Protein AF-A0A957JT35-F1 (afdb_monomer)

Radius of gyration: 17.23 Å; Cα contacts (8 Å, |Δi|>4): 30; chains: 1; bounding box: 43×27×34 Å

Solvent-accessible surface area (backbone atoms only — not comparable to full-atom values): 5091 Å² total; per-residue (Å²): 122,66,66,61,55,53,51,50,50,54,55,63,48,39,72,81,37,46,67,58,53,50,51,49,52,53,49,51,54,54,50,50,53,52,41,54,68,64,79,49,61,57,67,52,30,49,49,46,51,50,52,53,50,52,52,52,50,21,57,74,70,61,58,79,49,70,55,73,72,57,41,53,55,52,52,52,52,50,55,46,66,75,68,56,92,77,85,125

pLDDT: mean 85.49, std 14.94, range [49.56, 97.81]

Mean predicted aligned error: 8.05 Å

Structure (mmCIF, N/CA/C/O backbone):
data_AF-A0A957JT35-F1
#
_entry.id   AF-A0A957JT35-F1
#
loop_
_atom_site.group_PDB
_atom_site.id
_atom_site.type_symbol
_atom_site.label_atom_id
_atom_site.label_alt_id
_atom_site.label_comp_id
_atom_site.label_asym_id
_atom_site.label_entity_id
_atom_site.label_seq_id
_atom_site.pdbx_PDB_ins_code
_atom_site.Cartn_x
_atom_site.Cartn_y
_atom_site.Cartn_z
_atom_site.occupancy
_atom_site.B_iso_or_equiv
_atom_site.auth_seq_id
_atom_site.auth_comp_id
_atom_site.auth_asym_id
_atom_site.auth_atom_id
_atom_site.pdbx_PDB_model_num
ATOM 1 N N . PRO A 1 1 ? 29.423 -9.665 -16.756 1.00 55.72 1 PRO A N 1
ATOM 2 C CA . PRO A 1 1 ? 29.873 -8.603 -17.692 1.00 55.72 1 PRO A CA 1
ATOM 3 C C . PRO A 1 1 ? 28.746 -7.625 -18.056 1.00 55.72 1 PRO A C 1
ATOM 5 O O . PRO A 1 1 ? 28.974 -6.428 -17.962 1.00 55.72 1 PRO A O 1
ATOM 8 N N . ASP A 1 2 ? 27.527 -8.112 -18.329 1.00 57.62 2 ASP A N 1
ATOM 9 C CA . ASP A 1 2 ? 26.373 -7.247 -18.659 1.00 57.62 2 ASP A CA 1
ATOM 10 C C . ASP A 1 2 ? 25.642 -6.660 -17.442 1.00 57.62 2 ASP A C 1
ATOM 12 O O . ASP A 1 2 ? 25.254 -5.496 -17.454 1.00 57.62 2 ASP A O 1
ATOM 16 N N . CYS A 1 3 ? 25.518 -7.404 -16.335 1.00 52.06 3 CYS A N 1
ATOM 17 C CA . CYS A 1 3 ? 24.853 -6.873 -15.137 1.00 52.06 3 CYS A CA 1
ATOM 18 C C . CYS A 1 3 ? 25.600 -5.674 -14.536 1.00 52.06 3 CYS A C 1
ATOM 20 O O . CYS A 1 3 ? 24.971 -4.766 -14.009 1.00 52.06 3 CYS A O 1
ATOM 22 N N . ALA A 1 4 ? 26.933 -5.636 -14.638 1.00 57.84 4 ALA A N 1
ATOM 23 C CA . ALA A 1 4 ? 27.732 -4.542 -14.091 1.00 57.84 4 ALA A CA 1
ATOM 24 C C . ALA A 1 4 ? 27.465 -3.210 -14.815 1.00 57.84 4 ALA A C 1
ATOM 26 O O . ALA A 1 4 ? 27.385 -2.182 -14.153 1.00 57.84 4 ALA A O 1
ATOM 27 N N . SER A 1 5 ? 27.255 -3.215 -16.139 1.00 64.19 5 SER A N 1
ATOM 28 C CA . SER A 1 5 ? 26.891 -1.995 -16.878 1.00 64.19 5 SER A CA 1
ATOM 29 C C . SER A 1 5 ? 25.438 -1.578 -16.613 1.00 64.19 5 SER A C 1
ATOM 31 O O . SER A 1 5 ? 25.146 -0.385 -16.545 1.00 64.19 5 SER A O 1
ATOM 33 N N . LEU A 1 6 ? 24.545 -2.543 -16.369 1.00 64.06 6 LEU A N 1
ATOM 34 C CA . LEU A 1 6 ? 23.168 -2.321 -15.910 1.00 64.06 6 LEU A CA 1
ATOM 35 C C . LEU A 1 6 ? 23.123 -1.660 -14.524 1.00 64.06 6 LEU A C 1
ATOM 37 O O . LEU A 1 6 ? 22.435 -0.661 -14.345 1.00 64.06 6 LEU A O 1
ATOM 41 N N . TYR A 1 7 ? 23.906 -2.152 -13.560 1.00 57.22 7 TYR A N 1
ATOM 42 C CA . TYR A 1 7 ? 24.009 -1.530 -12.237 1.00 57.22 7 TYR A CA 1
ATOM 43 C C . TYR A 1 7 ? 24.673 -0.151 -12.312 1.00 57.22 7 TYR A C 1
ATOM 45 O O . TYR A 1 7 ? 24.151 0.799 -11.742 1.00 57.22 7 TYR A O 1
ATOM 53 N N . VAL A 1 8 ? 25.775 0.000 -13.056 1.00 67.94 8 VAL A N 1
ATOM 54 C CA . VAL A 1 8 ? 26.450 1.301 -13.220 1.00 67.94 8 VAL A CA 1
ATOM 55 C C . VAL A 1 8 ? 25.537 2.329 -13.888 1.00 67.94 8 VAL A C 1
ATOM 57 O O . VAL A 1 8 ? 25.497 3.468 -13.441 1.00 67.94 8 VAL A O 1
ATOM 60 N N . SER A 1 9 ? 24.768 1.952 -14.913 1.00 69.94 9 SER A N 1
ATOM 61 C CA . SER A 1 9 ? 23.810 2.863 -15.555 1.00 69.94 9 SER A CA 1
ATOM 62 C C . SER A 1 9 ? 22.612 3.194 -14.659 1.00 69.94 9 SER A C 1
ATOM 64 O O . SER A 1 9 ? 22.182 4.346 -14.647 1.00 69.94 9 SER A O 1
ATOM 66 N N . LEU A 1 10 ? 22.124 2.244 -13.854 1.00 66.19 10 LEU A N 1
ATOM 67 C CA . LEU A 1 10 ? 21.086 2.483 -12.846 1.00 66.19 10 LEU A CA 1
ATOM 68 C C . LEU A 1 10 ? 21.555 3.472 -11.763 1.00 66.19 10 LEU A C 1
ATOM 70 O O . LEU A 1 10 ? 20.841 4.428 -11.465 1.00 66.19 10 LEU A O 1
ATOM 74 N N . PHE A 1 11 ? 22.766 3.293 -11.226 1.00 63.78 11 PHE A N 1
ATOM 75 C CA . PHE A 1 11 ? 23.344 4.177 -10.205 1.00 63.78 11 PHE A CA 1
ATOM 76 C C . PHE A 1 11 ? 23.788 5.539 -10.773 1.00 63.78 11 PHE A C 1
ATOM 78 O O . PHE A 1 11 ? 23.580 6.565 -10.134 1.00 63.78 11 PHE A O 1
ATOM 85 N N . ALA A 1 12 ? 24.321 5.597 -11.998 1.00 66.88 12 ALA A N 1
ATOM 86 C CA . ALA A 1 12 ? 24.639 6.863 -12.670 1.00 66.88 12 ALA A CA 1
ATOM 87 C C . ALA A 1 12 ? 23.375 7.671 -13.016 1.00 66.88 12 ALA A C 1
ATOM 89 O O . ALA A 1 12 ? 23.384 8.901 -13.003 1.00 66.88 12 ALA A O 1
ATOM 90 N N . ALA A 1 13 ? 22.262 6.992 -13.300 1.00 62.28 13 ALA A N 1
ATOM 91 C CA . ALA A 1 13 ? 20.966 7.639 -13.436 1.00 62.28 13 ALA A CA 1
ATOM 92 C C . ALA A 1 13 ? 20.420 8.127 -12.081 1.00 62.28 13 ALA A C 1
ATOM 94 O O . ALA A 1 13 ? 19.712 9.132 -12.040 1.00 62.28 13 ALA A O 1
ATOM 95 N N . GLU A 1 14 ? 20.771 7.470 -10.972 1.00 60.84 14 GLU A N 1
ATOM 96 C CA . GLU A 1 14 ? 20.314 7.819 -9.624 1.00 60.84 14 GLU A CA 1
ATOM 97 C C . GLU A 1 14 ? 20.718 9.243 -9.205 1.00 60.84 14 GLU A C 1
ATOM 99 O O . GLU A 1 14 ? 19.918 9.932 -8.577 1.00 60.84 14 GLU A O 1
ATOM 104 N N . GLU A 1 15 ? 21.874 9.754 -9.647 1.00 61.59 15 GLU A N 1
ATOM 105 C CA . GLU A 1 15 ? 22.269 11.162 -9.446 1.00 61.59 15 GLU A CA 1
ATOM 106 C C . GLU A 1 15 ? 21.263 12.148 -10.067 1.00 61.59 15 GLU A C 1
ATOM 108 O O . GLU A 1 15 ? 20.937 13.182 -9.479 1.00 61.59 15 GLU A O 1
ATOM 113 N N . ARG A 1 16 ? 20.692 11.799 -11.226 1.00 62.59 16 ARG A N 1
ATOM 114 C CA . ARG A 1 16 ? 19.676 12.600 -11.927 1.00 62.59 16 ARG A CA 1
ATOM 115 C C . ARG A 1 16 ? 18.292 12.501 -11.275 1.00 62.59 16 ARG A C 1
ATOM 117 O O . ARG A 1 16 ? 17.465 13.392 -11.468 1.00 62.59 16 ARG A O 1
ATOM 124 N N . TYR A 1 17 ? 18.048 11.450 -10.492 1.00 65.25 17 TYR A N 1
ATOM 125 C CA . TYR A 1 17 ? 16.777 11.181 -9.813 1.00 65.25 17 TYR A CA 1
ATOM 126 C C . TYR A 1 17 ? 16.842 11.353 -8.291 1.00 65.25 17 TYR A C 1
ATOM 128 O O . TYR A 1 17 ? 15.825 11.177 -7.621 1.00 65.25 17 TYR A O 1
ATOM 136 N N . ALA A 1 18 ? 17.985 11.756 -7.729 1.00 71.88 18 ALA A N 1
ATOM 137 C CA . ALA A 1 18 ? 18.182 11.900 -6.288 1.00 71.88 18 ALA A CA 1
ATOM 138 C C . ALA A 1 18 ? 17.136 12.826 -5.644 1.00 71.88 18 ALA A C 1
ATOM 140 O O . ALA A 1 18 ? 16.601 12.522 -4.575 1.00 71.88 18 ALA A O 1
ATOM 141 N N . SER A 1 19 ? 16.771 13.912 -6.332 1.00 79.38 19 SER A N 1
ATOM 142 C CA . SER A 1 19 ? 15.714 14.836 -5.907 1.00 79.38 19 SER A CA 1
ATOM 143 C C . SER A 1 19 ? 14.317 14.204 -5.956 1.00 79.38 19 SER A C 1
ATOM 145 O O . SER A 1 19 ? 13.525 14.400 -5.034 1.00 79.38 19 SER A O 1
ATOM 147 N N . ALA A 1 20 ? 14.021 13.388 -6.972 1.00 81.75 20 ALA A N 1
ATOM 148 C CA . ALA A 1 20 ? 12.764 12.649 -7.080 1.00 81.75 20 ALA A CA 1
ATOM 149 C C . ALA A 1 20 ? 12.659 11.559 -6.001 1.00 81.75 20 ALA A C 1
ATOM 151 O O . ALA A 1 20 ? 11.631 11.449 -5.335 1.00 81.75 20 ALA A O 1
ATOM 152 N N . HIS A 1 21 ? 13.735 10.808 -5.750 1.00 84.06 21 HIS A N 1
ATOM 153 C CA . HIS A 1 21 ? 13.798 9.820 -4.671 1.00 84.06 21 HIS A CA 1
ATOM 154 C C . HIS A 1 21 ? 13.637 10.481 -3.301 1.00 84.06 21 HIS A C 1
ATOM 156 O O . HIS A 1 21 ? 12.924 9.966 -2.440 1.00 84.06 21 HIS A O 1
ATOM 162 N N . GLN A 1 22 ? 14.253 11.645 -3.090 1.00 87.62 22 GLN A N 1
ATOM 163 C CA . GLN A 1 22 ? 14.088 12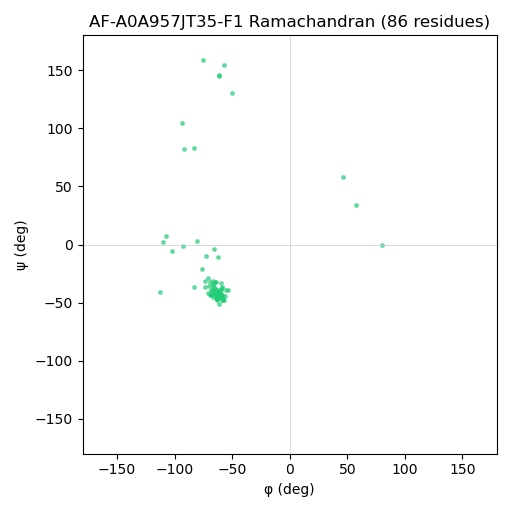.402 -1.853 1.00 87.62 22 GLN A CA 1
ATOM 164 C C . GLN A 1 22 ? 12.653 12.903 -1.669 1.00 87.62 22 GLN A C 1
ATOM 166 O O . GLN A 1 22 ? 12.103 12.754 -0.577 1.00 87.62 22 GLN A O 1
ATOM 171 N N . LEU A 1 23 ? 12.024 13.422 -2.726 1.00 89.06 23 LEU A N 1
ATOM 172 C CA . LEU A 1 23 ? 10.615 13.810 -2.697 1.00 89.06 23 LEU A CA 1
ATOM 173 C C . LEU A 1 23 ? 9.715 12.611 -2.368 1.00 89.06 23 LEU A C 1
ATOM 175 O O . LEU A 1 23 ? 8.845 12.718 -1.506 1.00 89.06 23 LEU A O 1
ATOM 179 N N . MET A 1 24 ? 9.947 11.457 -2.997 1.00 89.31 24 MET A N 1
ATOM 180 C CA . MET A 1 24 ? 9.188 10.236 -2.717 1.00 89.31 24 MET A CA 1
ATOM 181 C C . MET A 1 24 ? 9.374 9.766 -1.274 1.00 89.31 24 MET A C 1
ATOM 183 O O . MET A 1 24 ? 8.384 9.488 -0.603 1.00 89.31 24 MET A O 1
ATOM 187 N N . ARG A 1 25 ? 10.605 9.765 -0.744 1.00 92.56 25 ARG A N 1
ATOM 188 C CA . ARG A 1 25 ? 10.866 9.449 0.672 1.00 92.56 25 ARG A CA 1
ATOM 189 C C . ARG A 1 25 ? 10.075 10.364 1.611 1.00 92.56 25 ARG A C 1
ATOM 191 O O . ARG A 1 25 ? 9.443 9.878 2.544 1.00 92.56 25 ARG A O 1
ATOM 198 N N . GLN A 1 26 ? 10.044 11.670 1.340 1.00 95.25 26 GLN A N 1
ATOM 199 C CA . GLN A 1 26 ? 9.262 12.627 2.133 1.00 95.25 26 GLN A CA 1
ATOM 200 C C . GLN A 1 26 ? 7.752 12.361 2.050 1.00 95.25 26 GLN A C 1
ATOM 202 O O . GLN A 1 26 ? 7.051 12.453 3.060 1.00 95.25 26 GLN A O 1
ATOM 207 N N . LYS A 1 27 ? 7.239 12.015 0.864 1.00 94.00 27 LYS A N 1
ATOM 208 C CA . LYS A 1 27 ? 5.827 11.648 0.681 1.00 94.00 27 LYS A CA 1
ATOM 209 C C . LYS A 1 27 ? 5.473 10.392 1.469 1.00 94.00 27 LYS A C 1
ATOM 211 O O . LYS A 1 27 ? 4.484 10.419 2.192 1.00 94.00 27 LYS A O 1
ATOM 216 N N . TYR A 1 28 ? 6.309 9.356 1.408 1.00 95.00 28 TYR A N 1
ATOM 217 C CA . TYR A 1 28 ? 6.097 8.114 2.151 1.00 95.00 28 TYR A CA 1
ATOM 218 C C . TYR A 1 28 ? 6.112 8.318 3.668 1.00 95.00 28 TYR A C 1
ATOM 220 O O . TYR A 1 28 ? 5.259 7.757 4.347 1.00 95.00 28 TYR A O 1
ATOM 228 N N . VAL A 1 29 ? 6.992 9.177 4.201 1.00 96.25 29 VAL A N 1
ATOM 229 C CA . VAL A 1 29 ? 6.951 9.562 5.626 1.00 96.25 29 VAL A CA 1
ATOM 230 C C . VAL A 1 29 ? 5.602 10.192 5.979 1.00 96.25 29 VAL A C 1
ATOM 232 O O . VAL A 1 29 ? 4.966 9.792 6.951 1.00 96.25 29 VAL A O 1
ATOM 235 N N . ARG A 1 30 ? 5.127 11.145 5.168 1.00 96.69 30 ARG A N 1
ATOM 236 C CA . ARG A 1 30 ? 3.838 11.808 5.404 1.00 96.69 30 ARG A CA 1
ATOM 237 C C . ARG A 1 30 ? 2.659 10.837 5.308 1.00 96.69 30 ARG A C 1
ATOM 239 O O . ARG A 1 30 ? 1.746 10.918 6.122 1.00 96.69 30 ARG A O 1
ATOM 246 N N . TRP A 1 31 ? 2.654 9.945 4.322 1.00 95.56 31 TRP A N 1
ATOM 247 C CA . TRP A 1 31 ? 1.597 8.945 4.171 1.00 95.56 31 TRP A CA 1
ATOM 248 C C . TRP A 1 31 ? 1.595 7.949 5.325 1.00 95.56 31 TRP A C 1
ATOM 250 O O . TRP A 1 31 ? 0.529 7.654 5.849 1.00 95.56 31 TRP A O 1
ATOM 260 N N . GLN A 1 32 ? 2.766 7.500 5.782 1.00 96.38 32 GLN A N 1
ATOM 261 C CA . GLN A 1 32 ? 2.868 6.624 6.947 1.00 96.38 32 GLN A CA 1
ATOM 262 C C . GLN A 1 32 ? 2.291 7.295 8.203 1.00 96.38 32 GLN A C 1
ATOM 264 O O . GLN A 1 32 ? 1.475 6.690 8.887 1.00 96.38 32 GLN A O 1
ATOM 269 N N . GLN A 1 33 ? 2.606 8.571 8.449 1.00 95.94 33 GLN A N 1
ATOM 270 C CA . GLN A 1 33 ? 2.020 9.329 9.565 1.00 95.94 33 GLN A CA 1
ATOM 271 C C . GLN A 1 33 ? 0.488 9.424 9.474 1.00 95.94 33 GLN A C 1
ATOM 273 O O . GLN A 1 33 ? -0.204 9.329 10.482 1.00 95.94 33 GLN A O 1
ATOM 278 N N . GLN A 1 34 ? -0.061 9.605 8.268 1.00 94.94 34 GLN A N 1
ATOM 279 C CA . GLN A 1 34 ? -1.514 9.630 8.055 1.00 94.94 34 GLN A CA 1
ATOM 280 C C . GLN A 1 34 ? -2.156 8.261 8.299 1.00 94.94 34 GLN A C 1
ATOM 282 O O . GLN A 1 34 ? -3.239 8.185 8.872 1.00 94.94 34 GLN A O 1
ATOM 287 N N . VAL A 1 35 ? -1.482 7.191 7.878 1.00 93.06 35 VAL A N 1
ATOM 288 C CA . VAL A 1 35 ? -1.907 5.805 8.093 1.00 93.06 35 VAL A CA 1
ATOM 289 C C . VAL A 1 35 ? -1.913 5.470 9.586 1.00 93.06 35 VAL A C 1
ATOM 291 O O . VAL A 1 35 ? -2.901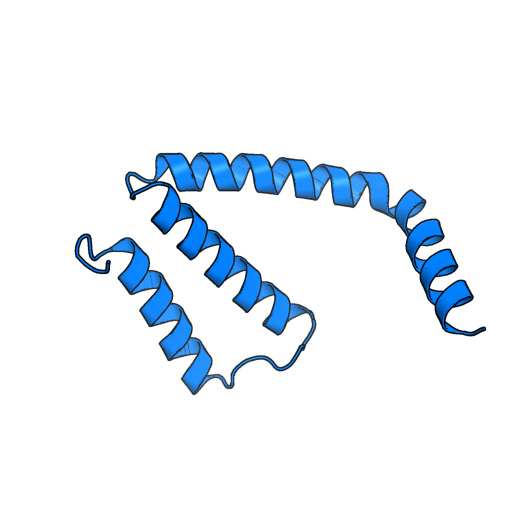 4.939 10.083 1.00 93.06 35 VAL A O 1
ATOM 294 N N . GLU A 1 36 ? -0.874 5.846 10.327 1.00 90.31 36 GLU A N 1
ATOM 295 C CA . GLU A 1 36 ? -0.798 5.660 11.784 1.00 90.31 36 GLU A CA 1
ATOM 296 C C . GLU A 1 36 ? -1.850 6.491 12.534 1.00 90.31 36 GLU A C 1
ATOM 298 O O . GLU A 1 36 ? -2.392 6.047 13.542 1.00 90.31 36 GLU A O 1
ATOM 303 N N . ALA A 1 37 ? -2.208 7.667 12.011 1.00 93.25 37 ALA A N 1
ATOM 304 C CA . ALA A 1 37 ? -3.263 8.518 12.562 1.00 93.25 37 ALA A CA 1
ATOM 305 C C . ALA A 1 37 ? -4.694 8.094 12.163 1.00 93.25 37 ALA A C 1
ATOM 307 O O . ALA A 1 37 ? -5.651 8.777 12.525 1.00 93.25 37 ALA A O 1
ATOM 308 N N . SER A 1 38 ? -4.871 6.989 11.427 1.00 90.19 38 SER A N 1
ATOM 309 C CA . SER A 1 38 ? -6.186 6.538 10.934 1.00 90.19 38 SER A CA 1
ATOM 310 C C . SER A 1 38 ? -7.110 5.956 12.013 1.00 90.19 38 SER A C 1
ATOM 312 O 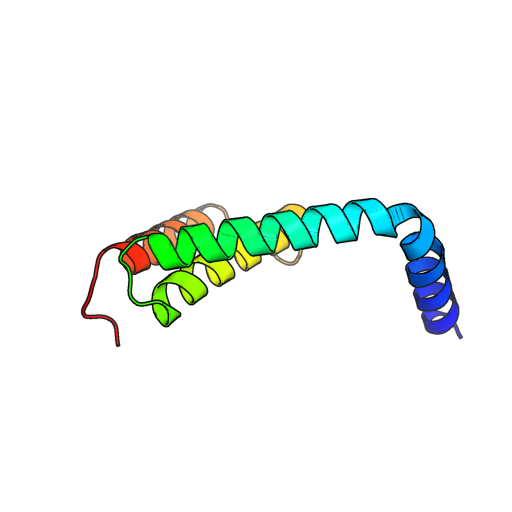O . SER A 1 38 ? -8.283 5.709 11.740 1.00 90.19 38 SER A O 1
ATOM 314 N N . GLY A 1 39 ? -6.600 5.724 13.228 1.00 90.88 39 GLY A N 1
ATOM 315 C CA . GLY A 1 39 ? -7.334 5.068 14.318 1.00 90.88 39 GLY A CA 1
ATOM 316 C C . GLY A 1 39 ? -7.386 3.539 14.212 1.00 90.88 39 GLY A C 1
ATOM 317 O O . GLY A 1 39 ? -7.954 2.892 15.089 1.00 90.88 39 GLY A O 1
ATOM 318 N N . LEU A 1 40 ? -6.787 2.957 13.169 1.00 90.94 40 LEU A N 1
ATOM 319 C CA . LEU A 1 40 ? -6.542 1.519 13.067 1.00 90.94 40 LEU A CA 1
ATOM 320 C C . LEU A 1 40 ? -5.375 1.098 13.969 1.00 90.94 40 LEU A C 1
ATOM 322 O O . LEU A 1 40 ? -4.509 1.909 14.299 1.00 90.94 40 LEU A O 1
ATOM 326 N N . ASP A 1 41 ? -5.316 -0.193 14.305 1.00 92.31 41 ASP A N 1
ATOM 327 C CA . ASP A 1 41 ? -4.098 -0.789 14.859 1.00 92.31 41 ASP A CA 1
ATOM 328 C C . ASP A 1 41 ? -2.883 -0.439 13.962 1.00 92.31 41 ASP A C 1
ATOM 330 O O . ASP A 1 41 ? -2.971 -0.621 12.743 1.00 92.31 41 ASP A O 1
ATOM 334 N N . PRO A 1 42 ? -1.758 0.061 14.511 1.00 91.25 42 PRO A N 1
ATOM 335 C CA . PRO A 1 42 ? -0.633 0.537 13.703 1.00 91.25 42 PRO A CA 1
ATOM 336 C C . PRO A 1 42 ? -0.024 -0.514 12.766 1.00 91.25 42 PRO A C 1
ATOM 338 O O . PRO A 1 42 ? 0.365 -0.190 11.636 1.00 91.25 42 PRO A O 1
ATOM 341 N N . ALA A 1 43 ? 0.054 -1.776 13.203 1.00 92.69 43 ALA A N 1
ATOM 342 C CA . ALA A 1 43 ? 0.601 -2.852 12.380 1.00 92.69 43 ALA A CA 1
ATOM 343 C C . ALA A 1 43 ? -0.344 -3.158 11.215 1.00 92.69 43 ALA A C 1
ATOM 345 O O . ALA A 1 43 ? 0.082 -3.247 10.060 1.00 92.69 43 ALA A O 1
ATOM 346 N N . ARG A 1 44 ? -1.644 -3.216 11.496 1.00 92.69 44 ARG A N 1
ATOM 347 C CA . ARG A 1 44 ? -2.683 -3.398 10.485 1.00 92.69 44 ARG A CA 1
ATOM 348 C C . ARG A 1 44 ? -2.765 -2.238 9.496 1.00 92.69 44 ARG A C 1
ATOM 350 O O . ARG A 1 44 ? -2.866 -2.467 8.293 1.00 92.69 44 ARG A O 1
ATOM 357 N N . ALA A 1 45 ? -2.691 -1.002 9.977 1.00 94.25 45 ALA A N 1
ATOM 358 C CA . ALA A 1 45 ? -2.687 0.190 9.137 1.00 94.25 45 ALA A CA 1
ATOM 359 C C . ALA A 1 45 ? -1.499 0.155 8.158 1.00 94.25 45 ALA A C 1
ATOM 361 O O . ALA A 1 45 ? -1.647 0.394 6.957 1.00 94.25 45 ALA A O 1
ATOM 362 N N . THR A 1 46 ? -0.326 -0.242 8.659 1.00 95.75 46 THR A N 1
ATOM 363 C CA . THR A 1 46 ? 0.879 -0.417 7.841 1.00 95.75 46 THR A CA 1
ATOM 364 C C . THR A 1 46 ? 0.723 -1.554 6.831 1.00 95.75 46 THR A C 1
ATOM 366 O O . THR A 1 46 ? 1.106 -1.385 5.674 1.00 95.75 46 THR A O 1
ATOM 369 N N . LEU A 1 47 ? 0.117 -2.683 7.217 1.00 96.00 47 LEU A N 1
ATOM 370 C CA . LEU A 1 47 ? -0.184 -3.786 6.299 1.00 96.00 47 LEU A CA 1
ATOM 371 C C . LEU A 1 47 ? -1.091 -3.332 5.148 1.00 96.00 47 LEU A C 1
ATOM 373 O O . LEU A 1 47 ? -0.806 -3.639 3.992 1.00 96.00 47 LEU A O 1
ATOM 377 N N . VAL A 1 48 ? -2.138 -2.557 5.447 1.00 96.00 48 VAL A N 1
ATOM 378 C CA . VAL A 1 48 ? -3.021 -1.968 4.429 1.00 96.00 48 VAL A CA 1
ATOM 379 C C . VAL A 1 48 ? -2.222 -1.090 3.467 1.00 96.00 48 VAL A C 1
ATOM 381 O O . VAL A 1 48 ? -2.341 -1.267 2.255 1.00 96.00 48 VAL A O 1
ATOM 384 N N . ARG A 1 49 ? -1.360 -0.194 3.976 1.00 96.62 49 ARG A N 1
ATOM 385 C CA . ARG A 1 49 ? -0.498 0.644 3.123 1.00 96.62 49 ARG A CA 1
ATOM 386 C C . ARG A 1 49 ? 0.375 -0.209 2.201 1.00 96.62 49 ARG A C 1
ATOM 388 O O . ARG A 1 49 ? 0.412 0.044 1.003 1.00 96.62 49 ARG A O 1
ATOM 395 N N . LEU A 1 50 ? 1.040 -1.230 2.742 1.00 97.38 50 LEU A N 1
ATOM 396 C CA . LEU A 1 50 ? 1.928 -2.103 1.972 1.00 97.38 50 LEU A CA 1
ATOM 397 C C . LEU A 1 50 ? 1.178 -2.915 0.907 1.00 97.38 50 LEU A C 1
ATOM 399 O O . LEU A 1 50 ? 1.694 -3.089 -0.194 1.00 97.38 50 LEU A O 1
ATOM 403 N N . ALA A 1 51 ? -0.036 -3.382 1.204 1.00 97.50 51 ALA A N 1
ATOM 404 C CA . ALA A 1 51 ? -0.874 -4.079 0.232 1.00 97.50 51 ALA A CA 1
ATOM 405 C C . ALA A 1 51 ? -1.285 -3.155 -0.929 1.00 97.50 51 ALA A C 1
ATOM 407 O O . ALA A 1 51 ? -1.213 -3.557 -2.091 1.00 97.50 51 ALA A O 1
ATOM 408 N N . VAL A 1 52 ? -1.652 -1.903 -0.626 1.00 97.12 52 VAL A N 1
ATOM 409 C CA . VAL A 1 52 ? -1.953 -0.876 -1.640 1.00 97.12 52 VAL A CA 1
ATOM 410 C C . VAL A 1 52 ? -0.713 -0.546 -2.475 1.00 97.12 52 VAL A C 1
ATOM 412 O O . VAL A 1 52 ? -0.798 -0.522 -3.702 1.00 97.12 52 VAL A O 1
ATOM 415 N N . ASP A 1 53 ? 0.439 -0.343 -1.830 1.00 96.38 53 ASP A N 1
ATOM 416 C CA . ASP A 1 53 ? 1.711 -0.065 -2.504 1.00 96.38 53 ASP A CA 1
ATOM 417 C C . ASP A 1 53 ? 2.109 -1.208 -3.449 1.00 96.38 53 ASP A C 1
ATOM 419 O O . ASP A 1 53 ? 2.489 -0.961 -4.593 1.00 96.38 53 ASP A O 1
ATOM 423 N N . GLY A 1 54 ? 1.998 -2.460 -2.993 1.00 96.06 54 GLY A N 1
ATOM 424 C CA . GLY A 1 54 ? 2.329 -3.646 -3.784 1.00 96.06 54 GLY A CA 1
ATOM 425 C C . GLY A 1 54 ? 1.419 -3.822 -4.999 1.00 96.06 54 GLY A C 1
ATOM 426 O O . GLY A 1 54 ? 1.912 -4.097 -6.094 1.00 96.06 54 GLY A O 1
ATOM 427 N N . LEU A 1 55 ? 0.109 -3.602 -4.829 1.00 97.38 55 LEU A N 1
ATOM 42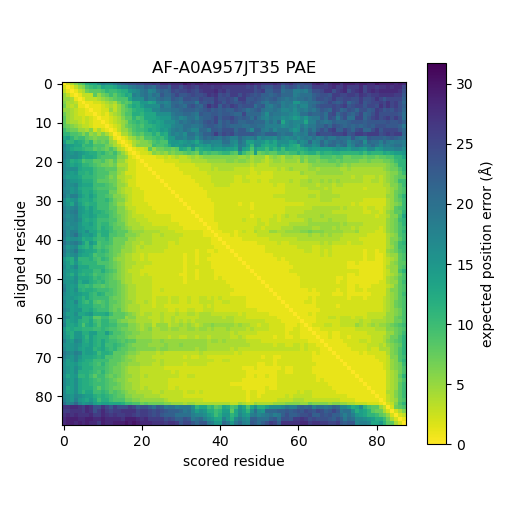8 C CA . LEU A 1 55 ? -0.849 -3.639 -5.935 1.00 97.38 55 LEU A CA 1
ATOM 429 C C . LEU A 1 55 ? -0.525 -2.561 -6.977 1.00 97.38 55 LEU A C 1
ATOM 431 O O . LEU A 1 55 ? -0.359 -2.872 -8.156 1.00 97.38 55 LEU A O 1
ATOM 435 N N . TRP A 1 56 ? -0.359 -1.311 -6.539 1.00 95.62 56 TRP A N 1
ATOM 436 C CA . TRP A 1 56 ? -0.010 -0.199 -7.424 1.00 95.62 56 TRP A CA 1
ATOM 437 C C . TRP A 1 56 ? 1.320 -0.430 -8.155 1.00 95.62 56 TRP A C 1
ATOM 439 O O . TRP A 1 56 ? 1.421 -0.188 -9.360 1.00 95.62 56 TRP A O 1
ATOM 449 N N . PHE A 1 57 ? 2.335 -0.942 -7.455 1.00 94.62 57 PHE A N 1
ATOM 450 C CA . PHE A 1 57 ? 3.648 -1.227 -8.029 1.00 94.62 57 PHE A CA 1
ATOM 451 C C . PHE A 1 57 ? 3.577 -2.299 -9.126 1.00 94.62 57 PHE A C 1
ATOM 453 O O . PHE A 1 57 ? 4.137 -2.107 -10.211 1.00 94.62 57 PHE A O 1
ATOM 460 N N . ALA A 1 58 ? 2.844 -3.391 -8.884 1.00 96.75 58 ALA A N 1
ATOM 461 C CA . ALA A 1 58 ? 2.631 -4.447 -9.873 1.00 96.75 58 ALA A CA 1
ATOM 462 C C . ALA A 1 58 ? 1.893 -3.928 -11.122 1.00 96.75 58 ALA A C 1
ATOM 464 O O . ALA A 1 58 ? 2.273 -4.242 -12.254 1.00 96.75 58 ALA A O 1
ATOM 465 N N . GLU A 1 59 ? 0.877 -3.080 -10.935 1.00 95.75 59 GLU A N 1
ATOM 466 C CA . GLU A 1 59 ? 0.076 -2.500 -12.020 1.00 95.75 59 GLU A CA 1
ATOM 467 C C . GLU A 1 59 ? 0.848 -1.502 -12.885 1.00 95.75 59 GLU A C 1
ATOM 469 O O . GLU A 1 59 ? 0.723 -1.515 -14.118 1.00 95.75 59 GLU A O 1
ATOM 474 N N . MET A 1 60 ? 1.630 -0.639 -12.239 1.00 94.38 60 MET A N 1
ATOM 475 C CA . MET A 1 60 ? 2.387 0.429 -12.883 1.00 94.38 60 MET A CA 1
ATOM 476 C C . MET A 1 60 ? 3.557 -0.120 -13.701 1.00 94.38 60 MET A C 1
ATOM 478 O O . MET A 1 60 ? 3.774 0.325 -14.827 1.00 94.38 60 MET A O 1
ATOM 482 N N . HIS A 1 61 ? 4.279 -1.110 -13.170 1.00 92.94 61 HIS A N 1
ATOM 483 C CA . HIS A 1 61 ? 5.430 -1.714 -13.850 1.00 92.94 61 HIS A CA 1
ATOM 484 C C . HIS A 1 61 ? 5.083 -2.947 -14.693 1.00 92.94 61 HIS A C 1
ATOM 486 O O . HIS A 1 61 ? 5.964 -3.504 -15.345 1.00 92.94 61 HIS A O 1
ATOM 492 N N . LYS A 1 62 ? 3.811 -3.369 -14.713 1.00 93.50 62 LYS A N 1
ATOM 493 C CA . LYS A 1 62 ? 3.340 -4.575 -15.419 1.00 93.50 62 LYS A CA 1
ATOM 494 C C . LYS A 1 62 ? 4.051 -5.854 -14.967 1.00 93.50 62 LYS A C 1
ATOM 496 O O . LYS A 1 62 ? 4.223 -6.793 -15.743 1.00 93.50 62 LYS A O 1
ATOM 501 N N . TYR A 1 63 ? 4.407 -5.920 -13.688 1.00 94.88 63 TYR A N 1
ATOM 502 C CA . TYR A 1 63 ? 4.983 -7.111 -13.071 1.00 94.88 63 TYR A CA 1
ATOM 503 C C . TYR A 1 63 ? 3.876 -8.072 -12.659 1.00 94.88 63 TYR A C 1
ATOM 505 O O . TYR A 1 63 ? 3.438 -8.059 -11.514 1.00 94.88 63 TYR A O 1
ATOM 513 N N . ALA A 1 64 ? 3.420 -8.877 -13.623 1.00 95.44 64 ALA A N 1
ATOM 514 C CA . ALA A 1 64 ? 2.343 -9.852 -13.442 1.00 95.44 64 ALA A CA 1
ATOM 515 C C . ALA A 1 64 ? 1.126 -9.258 -12.693 1.00 95.44 64 ALA A C 1
ATOM 517 O O . ALA A 1 64 ? 0.766 -9.747 -11.620 1.00 95.44 64 ALA A O 1
ATOM 518 N N . PRO A 1 65 ? 0.514 -8.175 -13.215 1.00 96.19 65 PRO A N 1
ATOM 519 C CA . PRO A 1 65 ? -0.635 -7.569 -12.560 1.00 96.19 65 PRO A CA 1
ATOM 520 C C . PRO A 1 65 ? -1.794 -8.575 -12.490 1.00 96.19 65 PRO A C 1
ATOM 522 O O . PRO A 1 65 ? -1.961 -9.373 -13.421 1.00 96.19 65 PRO A O 1
ATOM 525 N N . PRO A 1 66 ? -2.604 -8.546 -11.419 1.00 96.25 66 PRO A N 1
ATOM 526 C CA . PRO A 1 66 ? -3.777 -9.401 -11.335 1.00 96.25 66 PRO A CA 1
ATOM 527 C C . PRO A 1 66 ? -4.757 -9.070 -12.477 1.00 96.25 66 PRO A C 1
ATOM 529 O O . PRO A 1 66 ? -4.890 -7.898 -12.840 1.00 96.25 66 PRO A O 1
ATOM 532 N N . PRO A 1 67 ? -5.47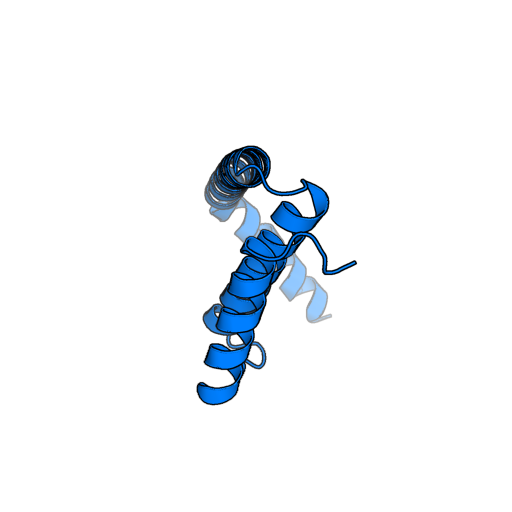4 -10.064 -13.030 1.00 96.31 67 PRO A N 1
ATOM 533 C CA . PRO A 1 67 ? -6.607 -9.817 -13.918 1.00 96.31 67 PRO A CA 1
ATOM 534 C C . PRO A 1 67 ? -7.677 -8.957 -13.233 1.00 96.31 67 PRO A C 1
ATOM 536 O O . PRO A 1 67 ? -7.810 -9.002 -12.010 1.00 96.31 67 PRO A O 1
ATOM 539 N N . ASP A 1 68 ? -8.482 -8.229 -14.010 1.00 93.88 68 ASP A N 1
ATOM 540 C CA . ASP A 1 68 ? -9.453 -7.251 -13.488 1.00 93.88 68 ASP A CA 1
ATOM 541 C C . ASP A 1 68 ? -10.419 -7.829 -12.438 1.00 93.88 68 ASP A C 1
ATOM 543 O O . ASP A 1 68 ? -10.694 -7.189 -11.421 1.00 93.88 68 ASP A O 1
ATOM 547 N N . GLU A 1 69 ? -10.889 -9.064 -12.637 1.00 95.31 69 GLU A N 1
ATOM 548 C CA . GLU A 1 69 ? -11.750 -9.761 -11.675 1.00 95.31 69 GLU A CA 1
ATOM 549 C C . GLU A 1 69 ? -11.024 -10.000 -10.341 1.00 95.31 69 GLU A C 1
ATOM 551 O O . GLU A 1 69 ? -11.527 -9.652 -9.272 1.00 95.31 69 GLU A O 1
ATOM 556 N N . GLN A 1 70 ? -9.790 -10.511 -10.399 1.00 96.75 70 GLN A N 1
ATOM 557 C CA . GLN A 1 70 ? -8.969 -10.759 -9.213 1.00 96.75 70 GLN A CA 1
ATOM 558 C C . GLN A 1 70 ? -8.563 -9.450 -8.522 1.00 96.75 70 GLN A C 1
ATOM 560 O O . GLN A 1 70 ? -8.515 -9.385 -7.293 1.00 96.75 70 GLN A O 1
ATOM 565 N N . ARG A 1 71 ? -8.312 -8.387 -9.292 1.00 97.19 71 ARG A N 1
ATOM 566 C CA . ARG A 1 71 ? -8.012 -7.049 -8.779 1.00 97.19 71 ARG A CA 1
ATOM 567 C C . ARG A 1 71 ? -9.149 -6.516 -7.909 1.00 97.19 71 ARG A C 1
ATOM 569 O O . ARG A 1 71 ? -8.876 -5.997 -6.829 1.00 97.19 71 ARG A O 1
ATOM 576 N N . SER A 1 72 ? -10.402 -6.651 -8.353 1.00 97.56 72 SER A N 1
ATOM 577 C CA . SER A 1 72 ? -11.565 -6.209 -7.570 1.00 97.56 72 SER A CA 1
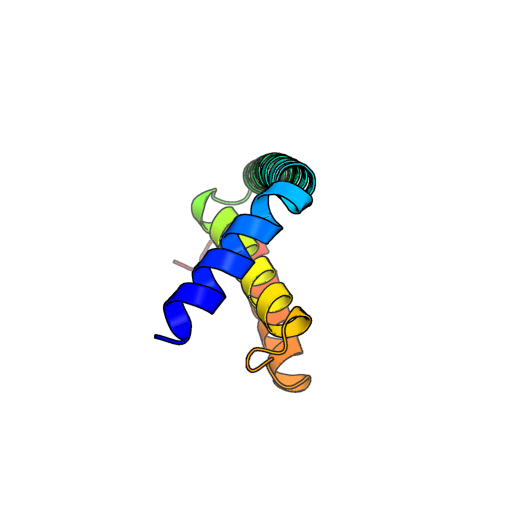ATOM 578 C C . SER A 1 72 ? -11.623 -6.918 -6.218 1.00 97.56 72 SER A C 1
ATOM 580 O O . SER A 1 72 ? -11.743 -6.262 -5.186 1.00 97.56 72 SER A O 1
ATOM 582 N N . VAL A 1 73 ? -11.434 -8.241 -6.213 1.00 97.81 73 VAL A N 1
ATOM 583 C CA . VAL A 1 73 ? -11.415 -9.045 -4.981 1.00 97.81 73 VAL A CA 1
ATOM 584 C C . VAL A 1 73 ? -10.289 -8.603 -4.042 1.00 97.81 73 VAL A C 1
ATOM 586 O O . VAL A 1 73 ? -10.506 -8.468 -2.840 1.00 97.81 73 VAL A O 1
ATOM 589 N N . ILE A 1 74 ? -9.091 -8.332 -4.568 1.00 97.69 74 ILE A N 1
ATOM 590 C CA . ILE A 1 74 ? -7.960 -7.841 -3.765 1.00 97.69 74 ILE A CA 1
ATOM 591 C C . ILE A 1 74 ? -8.287 -6.488 -3.122 1.00 97.69 74 ILE A C 1
ATOM 593 O O . ILE A 1 74 ? -8.029 -6.299 -1.934 1.00 97.69 74 ILE A O 1
ATOM 597 N N . VAL A 1 75 ? -8.865 -5.552 -3.879 1.00 97.69 75 VAL A N 1
ATOM 598 C CA . VAL A 1 75 ? -9.254 -4.238 -3.347 1.00 97.69 75 VAL A CA 1
ATOM 599 C C . VAL A 1 75 ? -10.298 -4.386 -2.240 1.00 97.69 75 VAL A C 1
ATOM 601 O O . VAL A 1 75 ? -10.158 -3.760 -1.189 1.00 97.69 75 VAL A O 1
ATOM 604 N N . ASP A 1 76 ? -11.293 -5.254 -2.423 1.00 97.06 76 ASP A N 1
ATOM 605 C 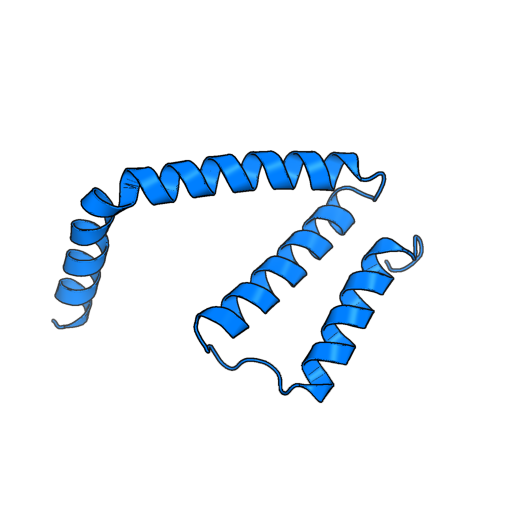CA . ASP A 1 76 ? -12.304 -5.524 -1.400 1.00 97.06 76 ASP A CA 1
ATOM 606 C C . ASP A 1 76 ? -11.689 -6.112 -0.123 1.00 97.06 76 ASP A C 1
ATOM 608 O O . ASP A 1 76 ? -12.034 -5.680 0.980 1.00 97.06 76 ASP A O 1
ATOM 612 N N . LEU A 1 77 ? -10.726 -7.034 -0.245 1.00 96.31 77 LEU A N 1
ATOM 613 C CA . LEU A 1 77 ? -9.987 -7.580 0.899 1.00 96.31 77 LEU A CA 1
ATOM 614 C C . LEU A 1 77 ? -9.199 -6.491 1.641 1.00 96.31 77 LEU A C 1
ATOM 616 O O . LEU A 1 77 ? -9.257 -6.414 2.869 1.00 96.31 77 LEU A O 1
ATOM 620 N N . ILE A 1 78 ? -8.516 -5.599 0.918 1.00 96.31 78 ILE A N 1
ATOM 621 C CA . ILE A 1 78 ? -7.803 -4.460 1.517 1.00 96.31 78 ILE A CA 1
ATOM 622 C C . ILE A 1 78 ? -8.784 -3.538 2.264 1.00 96.31 78 ILE A C 1
ATOM 624 O O . ILE A 1 78 ? -8.482 -3.073 3.362 1.00 96.31 78 ILE A O 1
ATOM 628 N N . LEU A 1 79 ? -9.983 -3.305 1.723 1.00 95.31 79 LEU A N 1
ATOM 629 C CA . LEU A 1 79 ? -11.023 -2.516 2.393 1.00 95.31 79 LEU A CA 1
ATOM 630 C C . LEU A 1 79 ? -11.611 -3.227 3.618 1.00 95.31 79 LEU A C 1
ATOM 632 O O . LEU A 1 79 ? -11.981 -2.575 4.590 1.00 95.31 79 LEU A O 1
ATOM 636 N N . GLN A 1 80 ? -11.704 -4.553 3.622 1.00 94.75 80 GLN A N 1
ATOM 637 C CA . GLN A 1 80 ? -12.111 -5.301 4.818 1.00 94.75 80 GLN A CA 1
ATOM 638 C C . GLN A 1 80 ? -11.059 -5.192 5.929 1.00 94.75 80 GLN A C 1
ATOM 640 O O . GLN A 1 80 ? -11.404 -5.068 7.111 1.00 94.75 80 GLN A O 1
ATOM 645 N N . LEU A 1 81 ? -9.776 -5.130 5.554 1.00 92.38 81 LEU A N 1
ATOM 646 C CA . LEU A 1 81 ? -8.672 -4.840 6.466 1.00 92.38 81 LEU A CA 1
ATOM 647 C C . LEU A 1 81 ? -8.710 -3.417 7.050 1.00 92.38 81 LEU A C 1
ATOM 649 O O . LEU A 1 81 ? -7.906 -3.142 7.929 1.00 92.38 81 LEU A O 1
ATOM 653 N N . THR A 1 82 ? -9.636 -2.536 6.668 1.00 92.44 82 THR A N 1
ATOM 654 C CA . THR A 1 82 ? -9.850 -1.253 7.368 1.00 92.44 82 THR A CA 1
ATOM 655 C C . THR A 1 82 ? -11.074 -1.256 8.287 1.00 92.44 82 THR A C 1
ATOM 657 O O . THR A 1 82 ? -11.29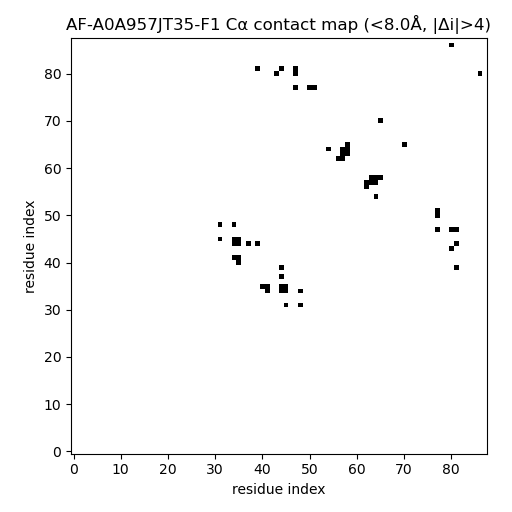6 -0.287 9.004 1.00 92.44 82 THR A O 1
ATOM 660 N N . LYS A 1 83 ? -11.875 -2.332 8.292 1.00 87.56 83 LYS A N 1
ATOM 661 C CA . LYS A 1 83 ? -13.165 -2.392 9.006 1.00 87.56 83 LYS A CA 1
ATOM 662 C C . LYS A 1 83 ? -13.182 -3.367 10.186 1.00 87.56 83 LYS A C 1
ATOM 664 O O . LYS A 1 83 ? -13.744 -3.054 11.226 1.00 87.56 83 LYS A O 1
ATOM 669 N N . ASN A 1 84 ? -12.582 -4.549 10.038 1.00 66.81 84 ASN A N 1
ATOM 670 C CA . ASN A 1 84 ? -12.763 -5.663 10.986 1.00 66.81 84 ASN A CA 1
ATOM 671 C C . ASN A 1 84 ? -11.704 -5.731 12.090 1.00 66.81 84 ASN A C 1
ATOM 673 O O . ASN A 1 84 ? -10.606 -6.184 11.802 1.00 66.81 84 ASN A O 1
ATOM 677 N N . SER A 1 85 ? -11.986 -5.350 13.332 1.00 58.88 85 SER A N 1
ATOM 678 C CA . SER A 1 85 ? -11.020 -5.471 14.447 1.00 58.88 85 SER A CA 1
ATOM 679 C C . SER A 1 85 ? -10.585 -6.910 14.783 1.00 58.88 85 SER A C 1
ATOM 681 O O . SER A 1 85 ? -9.615 -7.073 15.512 1.00 58.88 85 SER A O 1
ATOM 683 N N . ASP A 1 86 ? -11.248 -7.925 14.215 1.00 55.19 86 ASP A N 1
ATOM 684 C CA . ASP A 1 86 ? -11.145 -9.327 14.650 1.00 55.19 86 ASP A CA 1
ATOM 685 C C . ASP A 1 86 ? -10.363 -10.254 13.697 1.00 55.19 86 ASP A C 1
ATOM 687 O O . ASP A 1 86 ? -10.361 -11.467 13.883 1.00 55.19 86 ASP A O 1
ATOM 691 N N . ILE A 1 87 ? -9.716 -9.729 12.649 1.00 54.84 87 ILE A N 1
ATOM 692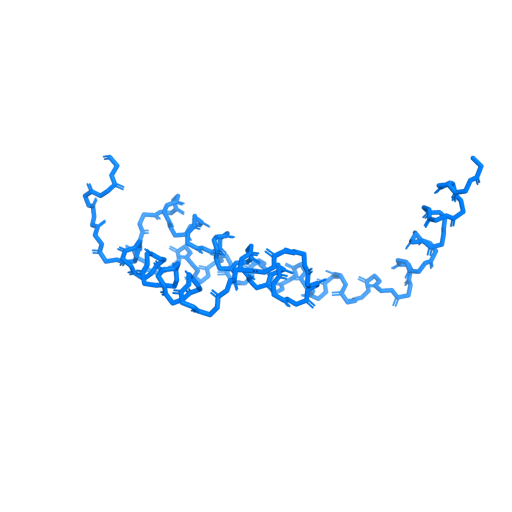 C CA . ILE A 1 87 ? -8.802 -10.541 11.827 1.00 54.84 87 ILE A CA 1
ATOM 693 C C . ILE A 1 87 ? -7.395 -10.390 12.404 1.00 54.84 87 ILE A C 1
ATOM 695 O O . ILE A 1 87 ? -6.642 -9.542 11.927 1.00 54.84 87 ILE A O 1
ATOM 699 N N . LEU A 1 88 ? -7.107 -11.167 13.454 1.00 49.56 88 LEU A N 1
ATOM 700 C CA . LEU A 1 88 ? -5.830 -11.818 13.794 1.00 49.56 88 LEU A CA 1
ATOM 701 C C . LEU A 1 88 ? -6.022 -12.713 15.028 1.00 49.56 88 LEU A C 1
ATOM 703 O O . LEU A 1 88 ? -6.458 -12.191 16.076 1.00 49.56 88 LEU A O 1
#

Nearest PDB structures (foldseek):
  3c64-assembly1_A  TM=3.046E-01  e=8.020E+00  unclassified

Sequence (88 aa):
PDCASLYVSLFAAEERYASAHQLMRQKYVRWQQQVEASGLDPARATLVRLAVDGLWFAEMHKYAPPPDEQRSVIVDLILQLTKNSDIL

Foldseek 3Di:
DVVVVVVVVVVVCCVVCVVVVVVVVVVVVVVLVVLCVLPDDSVLSVVLVVLVVVQVVCVVVVVVHDDPVVSVVSVVVSVVSSPDPPDD

Secondary structure (DSSP, 8-state):
-HHHHHHHHHHHHHHHHHHHHHHHHHHHHHHHHHHHTTSS-HHHHHHHHHHHHHHHHHHHHTSSPPPHHHHHHHHHHHHHTTT-TT--